Protein AF-A0A957WLH5-F1 (afdb_monomer)

Structure (mmCIF, N/CA/C/O backbone):
data_AF-A0A957WLH5-F1
#
_entry.id   AF-A0A957WLH5-F1
#
loop_
_atom_site.group_PDB
_atom_site.id
_atom_site.type_symbol
_atom_site.label_atom_id
_atom_site.label_alt_id
_atom_site.label_comp_id
_atom_site.label_asym_id
_atom_site.label_entity_id
_atom_site.label_seq_id
_atom_site.pdbx_PDB_ins_code
_atom_site.Cartn_x
_atom_site.Cartn_y
_atom_site.Cartn_z
_atom_site.occupancy
_atom_site.B_iso_or_equiv
_atom_site.auth_seq_id
_atom_site.auth_comp_id
_atom_site.auth_asym_id
_atom_site.auth_atom_id
_atom_site.pdbx_PDB_model_num
ATOM 1 N N . MET A 1 1 ? 1.196 5.507 17.924 1.00 69.44 1 MET A N 1
ATOM 2 C CA . MET A 1 1 ? 1.399 4.732 16.680 1.00 69.44 1 MET A CA 1
ATOM 3 C C . MET A 1 1 ? 1.926 5.670 15.609 1.00 69.44 1 MET A C 1
ATOM 5 O O . MET A 1 1 ? 1.582 6.846 15.639 1.00 69.44 1 MET A O 1
ATOM 9 N N . GLY A 1 2 ? 2.815 5.184 14.744 1.00 85.69 2 GLY A N 1
ATOM 10 C CA . GLY A 1 2 ? 3.390 5.972 13.653 1.00 85.69 2 GLY A CA 1
ATOM 11 C C . GLY A 1 2 ? 2.556 5.851 12.373 1.00 85.69 2 GLY A C 1
ATOM 12 O O . GLY A 1 2 ? 1.655 5.017 12.308 1.00 85.69 2 GLY A O 1
ATOM 13 N N . PRO A 1 3 ? 2.863 6.629 11.320 1.00 84.00 3 PRO A N 1
ATOM 14 C CA . PRO A 1 3 ? 2.090 6.629 10.076 1.00 84.00 3 PRO A CA 1
ATOM 15 C C . PRO A 1 3 ? 1.964 5.248 9.422 1.00 84.00 3 PRO A C 1
ATOM 17 O O . PRO A 1 3 ? 0.935 4.970 8.815 1.00 84.00 3 PRO A O 1
ATOM 20 N N . LEU A 1 4 ? 2.984 4.396 9.573 1.00 89.88 4 LEU A N 1
ATOM 21 C CA . LEU A 1 4 ? 3.038 3.044 9.010 1.00 89.88 4 LEU A CA 1
ATOM 22 C C . LEU A 1 4 ? 2.363 1.979 9.880 1.00 89.88 4 LEU A C 1
ATOM 24 O O . LEU A 1 4 ? 2.155 0.874 9.403 1.00 89.88 4 LEU A O 1
ATOM 28 N N . THR A 1 5 ? 2.044 2.275 11.140 1.00 91.12 5 THR A N 1
ATOM 29 C CA . THR A 1 5 ? 1.397 1.310 12.045 1.00 91.12 5 THR A CA 1
ATOM 30 C C . THR A 1 5 ? -0.047 1.665 12.344 1.00 91.12 5 THR A C 1
ATOM 32 O O . THR A 1 5 ? -0.794 0.823 12.803 1.00 91.12 5 THR A O 1
ATOM 35 N N . THR A 1 6 ? -0.483 2.883 12.038 1.00 92.06 6 THR A N 1
ATOM 36 C CA . THR A 1 6 ? -1.883 3.274 12.199 1.00 92.06 6 THR A CA 1
ATOM 37 C C . THR A 1 6 ? -2.741 2.760 11.026 1.00 92.06 6 THR A C 1
ATOM 39 O O . THR A 1 6 ? -2.425 3.085 9.872 1.00 92.06 6 THR A O 1
ATOM 42 N N . PRO A 1 7 ? -3.852 2.036 11.281 1.00 93.06 7 PRO A N 1
ATOM 43 C CA . PRO A 1 7 ? -4.763 1.577 10.233 1.00 93.06 7 PRO A CA 1
ATOM 44 C C . PRO A 1 7 ? -5.268 2.735 9.360 1.00 93.06 7 PRO A C 1
ATOM 46 O O . PRO A 1 7 ? -5.692 3.769 9.885 1.00 93.06 7 PRO A O 1
ATOM 49 N N . PRO A 1 8 ? -5.232 2.623 8.024 1.00 92.88 8 PRO A N 1
ATOM 50 C CA . PRO A 1 8 ? -5.786 3.640 7.132 1.00 92.88 8 PRO A CA 1
ATOM 51 C C . PRO A 1 8 ? -7.246 4.019 7.435 1.00 92.88 8 PRO A C 1
ATOM 53 O O . PRO A 1 8 ? -7.596 5.196 7.304 1.00 92.88 8 PRO A O 1
ATOM 56 N N . SER A 1 9 ? -8.067 3.087 7.933 1.00 92.62 9 SER A N 1
ATOM 57 C CA . SER A 1 9 ? -9.459 3.371 8.314 1.00 92.62 9 SER A CA 1
ATOM 58 C C . SER A 1 9 ? -9.629 4.358 9.453 1.00 92.62 9 SER A C 1
ATOM 60 O O . SER A 1 9 ? -10.616 5.097 9.480 1.00 92.62 9 SER A O 1
ATOM 62 N N . THR A 1 10 ? -8.648 4.483 10.346 1.00 90.88 10 THR A N 1
ATOM 63 C CA . THR A 1 10 ? -8.688 5.507 11.398 1.00 90.88 10 THR A CA 1
ATOM 64 C C . THR A 1 10 ? -8.330 6.897 10.874 1.00 90.88 10 THR A C 1
ATOM 66 O O . THR A 1 10 ? -8.537 7.882 11.575 1.00 90.88 10 THR A O 1
ATOM 69 N N . ARG A 1 11 ? -7.799 6.994 9.649 1.00 89.88 11 ARG A N 1
ATOM 70 C CA . ARG A 1 11 ? -7.468 8.250 8.957 1.00 89.88 11 ARG A CA 1
ATOM 71 C C . ARG A 1 11 ? -8.524 8.653 7.920 1.00 89.88 11 ARG A C 1
ATOM 73 O O . ARG A 1 11 ? -8.288 9.570 7.145 1.00 89.88 11 ARG A O 1
ATOM 80 N N . GLY A 1 12 ? -9.678 7.979 7.903 1.00 91.69 12 GLY A N 1
ATOM 81 C CA . GLY A 1 12 ? -10.789 8.270 6.990 1.00 91.69 12 GLY A CA 1
ATOM 82 C C . GLY A 1 12 ? -10.734 7.536 5.646 1.00 91.69 12 GLY A C 1
ATOM 83 O O . GLY A 1 12 ? -11.603 7.762 4.809 1.00 91.69 12 GLY A O 1
ATOM 84 N N . ILE A 1 13 ? -9.761 6.643 5.431 1.00 93.81 13 ILE A N 1
ATOM 85 C CA . ILE A 1 13 ? -9.701 5.804 4.225 1.00 93.81 13 ILE A CA 1
ATOM 86 C C . ILE A 1 13 ? -10.566 4.562 4.456 1.00 93.81 13 ILE A C 1
ATOM 88 O O . ILE A 1 13 ? -10.276 3.795 5.364 1.00 93.81 13 ILE A O 1
ATOM 92 N N . PRO A 1 14 ? -11.616 4.297 3.671 1.00 95.56 14 PRO A N 1
ATOM 93 C CA . PRO A 1 14 ? -12.464 3.140 3.925 1.00 95.56 14 PRO A CA 1
ATOM 94 C C . PRO A 1 14 ? -11.683 1.823 3.771 1.00 95.56 14 PRO A C 1
ATOM 96 O O . PRO A 1 14 ? -10.903 1.660 2.833 1.00 95.56 14 PRO A O 1
ATOM 99 N N . SER A 1 15 ? -11.933 0.861 4.665 1.00 94.62 15 SER A N 1
ATOM 100 C CA . SER A 1 15 ? -11.184 -0.405 4.734 1.00 94.62 15 SER A CA 1
ATOM 101 C C . SER A 1 15 ? -11.222 -1.206 3.429 1.00 94.62 15 SER A C 1
ATOM 103 O O . SER A 1 15 ? -10.214 -1.786 3.030 1.00 94.62 15 SER A O 1
ATOM 105 N N . TRP A 1 16 ? -12.346 -1.184 2.704 1.00 95.75 16 TRP A N 1
ATOM 106 C CA . TRP A 1 16 ? -12.454 -1.829 1.391 1.00 95.75 16 TRP A CA 1
ATOM 107 C C . TRP A 1 16 ? -11.463 -1.248 0.372 1.00 95.75 16 TRP A C 1
ATOM 109 O O . TRP A 1 16 ? -10.892 -2.003 -0.412 1.00 95.75 16 TRP A O 1
ATOM 119 N N . ALA A 1 17 ? -11.217 0.067 0.401 1.00 96.44 17 ALA A N 1
ATOM 120 C CA . ALA A 1 17 ? -10.273 0.717 -0.504 1.00 96.44 17 ALA A CA 1
ATOM 121 C C . ALA A 1 17 ? -8.833 0.360 -0.128 1.00 96.44 17 ALA A C 1
ATOM 123 O O . ALA A 1 17 ? -8.003 0.140 -1.005 1.00 96.44 17 ALA A O 1
ATOM 124 N N . THR A 1 18 ? -8.549 0.232 1.171 1.00 96.44 18 THR A N 1
ATOM 125 C CA . THR A 1 18 ? -7.256 -0.258 1.660 1.00 96.44 18 THR A CA 1
ATOM 126 C C . THR A 1 18 ? -6.971 -1.677 1.176 1.00 96.44 18 THR A C 1
ATOM 128 O O . THR A 1 18 ? -5.889 -1.935 0.657 1.00 96.44 18 THR A O 1
ATOM 131 N N . TYR A 1 19 ? -7.941 -2.588 1.282 1.00 97.38 19 TYR A N 1
ATOM 132 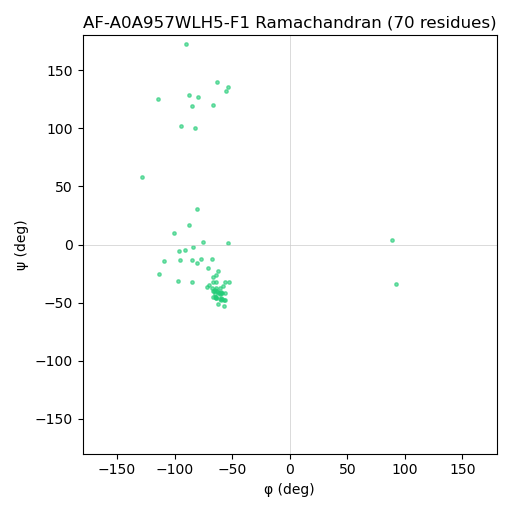C CA . TYR A 1 19 ? -7.774 -3.957 0.791 1.00 97.38 19 TYR A CA 1
ATOM 133 C C . TYR A 1 19 ? -7.659 -4.023 -0.732 1.00 97.38 19 TYR A C 1
ATOM 135 O O . TYR A 1 19 ? -6.811 -4.755 -1.236 1.00 97.38 19 TYR A O 1
ATOM 143 N N . LEU A 1 20 ? -8.447 -3.231 -1.466 1.00 97.50 20 LEU A N 1
ATOM 144 C CA . LEU A 1 20 ? -8.320 -3.122 -2.920 1.00 97.50 20 LEU A CA 1
ATOM 145 C C . LEU A 1 20 ? -6.897 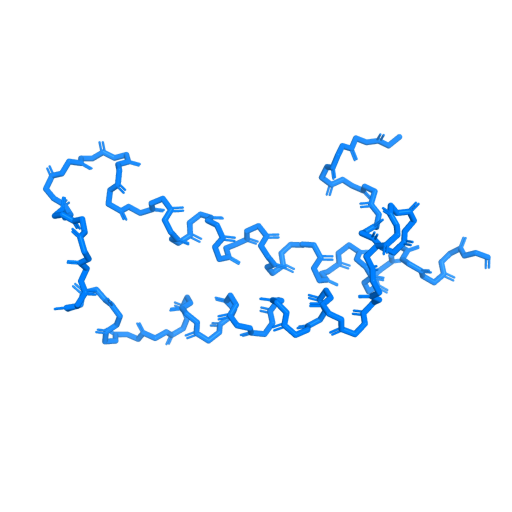-2.695 -3.312 1.00 97.50 20 LEU A C 1
ATOM 147 O O . LEU A 1 20 ? -6.275 -3.328 -4.159 1.00 97.50 20 LEU A O 1
ATOM 151 N N . ALA A 1 21 ? -6.363 -1.658 -2.663 1.00 96.38 21 ALA A N 1
ATOM 152 C CA . ALA A 1 21 ? -5.022 -1.158 -2.943 1.00 96.38 21 ALA A CA 1
ATOM 153 C C . ALA A 1 21 ? -3.933 -2.188 -2.598 1.00 96.38 21 ALA A C 1
ATOM 155 O O . ALA A 1 21 ? -2.986 -2.356 -3.364 1.00 96.38 21 ALA A O 1
ATOM 156 N N . ALA A 1 22 ? -4.091 -2.929 -1.497 1.00 96.94 22 ALA A N 1
ATOM 157 C CA . ALA A 1 22 ? -3.189 -4.021 -1.134 1.00 96.94 22 ALA A CA 1
ATOM 158 C C . ALA A 1 22 ? -3.190 -5.150 -2.179 1.00 96.94 22 ALA A C 1
ATOM 160 O O . ALA A 1 22 ? -2.128 -5.656 -2.534 1.00 96.94 22 ALA A O 1
ATOM 161 N N . VAL A 1 23 ? -4.360 -5.514 -2.716 1.00 96.12 23 VAL A N 1
ATOM 162 C CA . VAL A 1 23 ? -4.473 -6.504 -3.800 1.00 96.12 23 VAL A CA 1
ATOM 163 C C . VAL A 1 23 ? -3.808 -5.998 -5.079 1.00 96.12 23 VAL A C 1
ATOM 165 O O . VAL A 1 23 ? -3.082 -6.758 -5.712 1.00 96.12 23 VAL A O 1
ATOM 168 N N . VAL A 1 24 ? -3.991 -4.724 -5.441 1.00 93.25 24 VAL A N 1
ATOM 169 C CA . VAL A 1 24 ? -3.303 -4.115 -6.594 1.00 93.25 24 VAL A CA 1
ATOM 170 C C . VAL A 1 24 ? -1.786 -4.173 -6.417 1.00 93.25 24 VAL A C 1
ATOM 172 O O . VAL A 1 24 ? -1.095 -4.612 -7.332 1.00 93.25 24 VAL A O 1
ATOM 175 N N . GLY A 1 25 ? -1.272 -3.810 -5.237 1.00 92.31 25 GLY A N 1
ATOM 176 C CA . GLY A 1 25 ? 0.154 -3.924 -4.921 1.00 92.31 25 GLY A CA 1
ATOM 177 C C . GLY A 1 25 ? 0.665 -5.364 -5.019 1.00 92.31 25 GLY A C 1
ATOM 178 O O . GLY A 1 25 ? 1.717 -5.603 -5.600 1.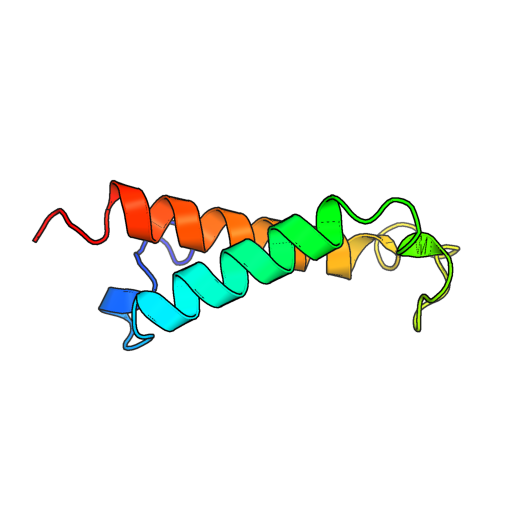00 92.31 25 GLY A O 1
ATOM 179 N N . MET A 1 26 ? -0.107 -6.340 -4.531 1.00 92.56 26 MET A N 1
ATOM 180 C CA . MET A 1 26 ? 0.241 -7.761 -4.634 1.00 92.56 26 MET A CA 1
ATOM 181 C C . MET A 1 26 ? 0.288 -8.236 -6.089 1.00 92.56 26 MET A C 1
ATOM 183 O O . MET A 1 26 ? 1.233 -8.911 -6.478 1.00 92.56 26 MET A O 1
ATOM 187 N N . VAL A 1 27 ? -0.710 -7.879 -6.903 1.00 90.38 27 VAL A N 1
ATOM 188 C CA . VAL A 1 27 ? -0.743 -8.227 -8.333 1.00 90.38 27 VAL A CA 1
ATOM 189 C C . VAL A 1 27 ? 0.421 -7.578 -9.077 1.00 90.38 27 VAL A C 1
ATOM 191 O O . VAL A 1 27 ? 1.026 -8.233 -9.918 1.00 90.38 27 VAL A O 1
ATOM 194 N N . TYR A 1 28 ? 0.751 -6.326 -8.752 1.00 85.12 28 TYR A N 1
ATOM 195 C CA . TYR A 1 28 ? 1.886 -5.608 -9.325 1.00 85.12 28 TYR A CA 1
ATOM 196 C C . TYR A 1 28 ? 3.215 -6.302 -8.985 1.00 85.12 28 TYR A C 1
ATOM 198 O O . TYR A 1 28 ? 3.966 -6.644 -9.891 1.00 85.12 28 TYR A O 1
ATOM 206 N N . LEU A 1 29 ? 3.457 -6.611 -7.705 1.00 85.56 29 LEU A N 1
ATOM 207 C CA . LEU A 1 29 ? 4.693 -7.257 -7.245 1.00 85.56 29 LEU A CA 1
ATOM 208 C C . LEU A 1 29 ? 4.835 -8.701 -7.760 1.00 85.56 29 LEU A C 1
ATOM 210 O O . LEU A 1 29 ? 5.938 -9.188 -7.985 1.00 85.56 29 LEU A O 1
ATOM 214 N N . LEU A 1 30 ? 3.712 -9.402 -7.940 1.00 84.81 30 LEU A N 1
ATOM 215 C CA . LEU A 1 30 ? 3.679 -10.753 -8.498 1.00 84.81 30 LEU A CA 1
ATOM 216 C C . LEU A 1 30 ? 3.673 -10.779 -10.026 1.00 84.81 30 LEU A C 1
ATOM 218 O O . LEU A 1 30 ? 3.638 -11.875 -10.577 1.00 84.81 30 LEU A O 1
ATOM 222 N N . ASN A 1 31 ? 3.657 -9.637 -10.718 1.00 80.88 31 ASN A N 1
ATOM 223 C CA . ASN A 1 31 ? 3.643 -9.613 -12.173 1.00 80.88 31 ASN A CA 1
ATOM 224 C C . ASN A 1 31 ? 5.071 -9.790 -12.725 1.00 80.88 31 ASN A C 1
ATOM 226 O O . ASN A 1 31 ? 5.796 -8.803 -12.848 1.00 80.88 31 ASN A O 1
ATOM 230 N N . PRO A 1 32 ? 5.471 -10.998 -13.174 1.00 59.38 32 PRO A N 1
ATOM 231 C CA . PRO A 1 32 ? 6.820 -11.228 -13.691 1.00 59.38 32 PRO A CA 1
ATOM 232 C C . PRO A 1 32 ? 7.080 -10.494 -15.017 1.00 59.38 32 PRO A C 1
ATOM 234 O O . PRO A 1 32 ? 8.216 -10.429 -15.469 1.00 59.38 32 PRO A O 1
ATOM 237 N N . THR A 1 33 ? 6.030 -9.973 -15.665 1.00 59.97 33 THR A N 1
ATOM 238 C CA . THR A 1 33 ? 6.115 -9.207 -16.919 1.00 59.97 33 THR A CA 1
ATOM 239 C C . THR A 1 33 ? 6.131 -7.688 -16.701 1.00 59.97 33 THR A C 1
ATOM 241 O O . THR A 1 33 ? 6.303 -6.945 -17.664 1.00 59.97 33 THR A O 1
ATOM 244 N N . GLY A 1 34 ? 5.959 -7.223 -15.455 1.00 57.12 34 GLY A N 1
ATOM 245 C CA . GLY A 1 34 ? 5.797 -5.809 -15.093 1.00 57.12 34 GLY A CA 1
ATOM 246 C C . GLY A 1 34 ? 7.030 -4.933 -15.322 1.00 57.12 34 GLY A C 1
ATOM 247 O O . GLY A 1 34 ? 6.854 -3.771 -15.665 1.00 57.12 34 GLY A O 1
ATOM 248 N N . GLY A 1 35 ? 8.239 -5.504 -15.269 1.00 54.84 35 GLY A N 1
ATOM 249 C CA . GLY A 1 35 ? 9.490 -4.785 -15.567 1.00 54.84 35 GLY A CA 1
ATOM 250 C C . GLY A 1 35 ? 9.747 -4.514 -17.059 1.00 54.84 35 GLY A C 1
ATOM 251 O O . GLY A 1 35 ? 10.792 -4.005 -17.441 1.00 54.84 35 GLY A O 1
ATOM 252 N N . LEU A 1 36 ? 8.824 -4.891 -17.958 1.00 51.88 36 LEU A N 1
ATOM 253 C CA . LEU A 1 36 ? 8.974 -4.669 -19.407 1.00 51.88 36 LEU A CA 1
ATOM 254 C C . LEU A 1 36 ? 8.283 -3.390 -19.910 1.00 51.88 36 LEU A C 1
ATOM 256 O O . LEU A 1 36 ? 8.531 -2.977 -21.043 1.00 51.88 36 LEU A O 1
ATOM 260 N N . ILE A 1 37 ? 7.410 -2.772 -19.107 1.00 54.06 37 ILE A N 1
ATOM 261 C CA . ILE A 1 37 ? 6.679 -1.542 -19.461 1.00 54.06 37 ILE A CA 1
ATOM 262 C C . ILE A 1 37 ? 6.869 -0.519 -18.340 1.00 54.06 37 ILE A C 1
ATOM 264 O O . ILE A 1 37 ? 5.918 -0.057 -17.712 1.00 54.06 37 ILE A O 1
ATOM 268 N N . GLU A 1 38 ? 8.118 -0.179 -18.060 1.00 62.16 38 GLU A N 1
ATOM 269 C CA . GLU A 1 38 ? 8.429 0.860 -17.090 1.00 62.16 38 GLU A CA 1
ATOM 270 C C . GLU A 1 38 ? 8.449 2.229 -17.770 1.00 62.16 38 GLU A C 1
ATOM 272 O O . GLU A 1 38 ? 9.096 2.452 -18.794 1.00 62.16 38 GLU A O 1
ATOM 277 N N . ILE A 1 39 ? 7.712 3.175 -17.189 1.00 57.16 39 ILE A N 1
ATOM 278 C CA . ILE A 1 39 ? 7.725 4.589 -17.595 1.00 57.16 39 ILE A CA 1
ATOM 279 C C . ILE A 1 39 ? 9.062 5.246 -17.196 1.00 57.16 39 ILE A C 1
ATOM 281 O O . ILE A 1 39 ? 9.451 6.273 -17.756 1.00 57.16 39 ILE A O 1
ATOM 285 N N . ILE A 1 40 ? 9.771 4.647 -16.235 1.00 61.34 40 ILE A N 1
ATOM 286 C CA . ILE A 1 40 ? 11.043 5.108 -15.690 1.00 61.34 40 ILE A CA 1
ATOM 287 C C . ILE A 1 40 ?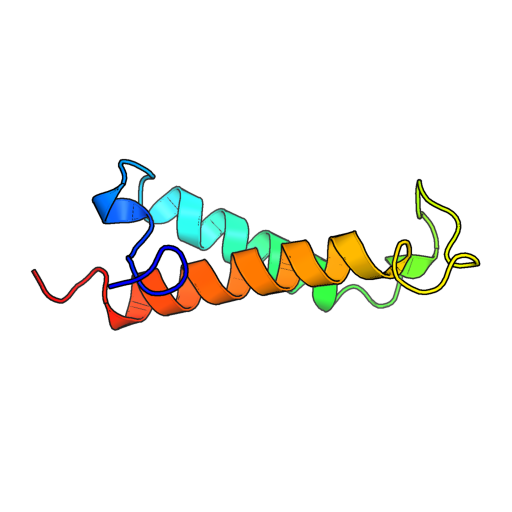 12.108 4.075 -16.062 1.00 61.34 40 ILE A C 1
ATOM 289 O O . ILE A 1 40 ? 11.937 2.913 -15.739 1.00 61.34 40 ILE A O 1
ATOM 293 N N . PRO A 1 41 ? 13.212 4.459 -16.718 1.00 54.28 41 PRO A N 1
ATOM 294 C CA . PRO A 1 41 ? 14.262 3.508 -17.042 1.00 54.28 41 PRO A CA 1
ATOM 295 C C . PRO A 1 41 ? 14.951 2.996 -15.770 1.00 54.28 41 PRO A C 1
ATOM 297 O O . PRO A 1 41 ? 15.618 3.761 -15.067 1.00 54.28 41 PRO A O 1
ATOM 300 N N . ASP A 1 42 ? 14.882 1.683 -15.568 1.00 61.00 42 ASP A N 1
ATOM 301 C CA . ASP A 1 42 ? 15.522 0.855 -14.532 1.00 61.00 42 ASP A CA 1
ATOM 302 C C . ASP A 1 42 ? 17.056 0.985 -14.379 1.00 61.00 42 ASP A C 1
ATOM 304 O O . ASP A 1 42 ? 17.706 0.331 -13.564 1.00 61.00 42 ASP A O 1
ATOM 308 N N . ILE A 1 43 ? 17.681 1.858 -15.168 1.00 57.91 43 ILE A N 1
ATOM 309 C CA . ILE A 1 43 ? 19.132 2.072 -15.222 1.00 57.91 43 ILE A CA 1
ATOM 310 C C . ILE A 1 43 ? 19.617 2.971 -14.071 1.00 57.91 43 ILE A C 1
ATOM 312 O O . ILE A 1 43 ? 20.815 3.015 -13.783 1.00 57.91 43 ILE A O 1
ATOM 316 N N . ILE A 1 44 ? 18.712 3.685 -13.390 1.00 59.44 44 ILE A N 1
ATOM 317 C CA . ILE A 1 44 ? 19.056 4.510 -12.228 1.00 59.44 44 ILE A CA 1
ATOM 318 C C . ILE A 1 44 ? 18.817 3.688 -10.953 1.00 59.44 44 ILE A C 1
ATOM 320 O O . ILE A 1 44 ? 17.667 3.584 -10.508 1.00 59.44 44 ILE A O 1
ATOM 324 N N . PRO A 1 45 ? 19.871 3.131 -10.320 1.00 52.06 45 PRO A N 1
ATOM 325 C CA . PRO A 1 45 ? 19.716 2.467 -9.031 1.00 52.06 45 PRO A CA 1
ATOM 326 C C . PRO A 1 45 ? 19.037 3.432 -8.048 1.00 52.06 45 PRO A C 1
ATOM 328 O O . PRO A 1 45 ? 19.412 4.602 -7.997 1.00 52.06 45 PRO A O 1
ATOM 331 N N . ILE A 1 46 ? 18.053 2.932 -7.283 1.00 60.00 46 ILE A N 1
ATOM 332 C CA . ILE A 1 46 ? 17.141 3.650 -6.354 1.00 60.00 46 ILE A CA 1
ATOM 333 C C . ILE A 1 46 ? 15.810 4.110 -6.983 1.00 60.00 46 ILE A C 1
ATOM 335 O O . ILE A 1 46 ? 14.800 4.100 -6.283 1.00 60.00 46 ILE A O 1
ATOM 339 N N . VAL A 1 47 ? 15.773 4.491 -8.265 1.00 61.06 47 VAL A N 1
ATOM 340 C CA . VAL A 1 47 ? 14.564 5.072 -8.892 1.00 61.06 47 VAL A CA 1
ATOM 341 C C . VAL A 1 47 ? 13.743 4.030 -9.663 1.00 61.06 47 VAL A C 1
ATOM 343 O O . VAL A 1 47 ? 12.522 4.149 -9.664 1.00 61.06 47 VAL A O 1
ATOM 346 N N . GLY A 1 48 ? 14.394 3.005 -10.235 1.00 56.62 48 GLY A N 1
ATOM 347 C CA . GLY A 1 48 ? 13.736 1.886 -10.935 1.00 56.62 48 GLY A CA 1
ATOM 348 C C . GLY A 1 48 ? 12.722 1.133 -10.064 1.00 56.62 48 GLY A C 1
ATOM 349 O O . GLY A 1 48 ? 11.544 1.132 -10.368 1.00 56.62 48 GLY A O 1
ATOM 350 N N . ASN A 1 49 ? 13.123 0.681 -8.868 1.00 72.56 49 ASN A N 1
ATOM 351 C CA . ASN A 1 49 ? 12.269 -0.131 -7.974 1.00 72.56 49 ASN A CA 1
ATOM 352 C C . ASN A 1 49 ? 11.373 0.679 -7.010 1.00 72.56 49 ASN A C 1
ATOM 354 O O . ASN A 1 49 ? 10.947 0.180 -5.959 1.00 72.56 49 ASN A O 1
ATOM 358 N N . LEU A 1 50 ? 11.159 1.975 -7.258 1.00 80.12 50 LEU A N 1
ATOM 359 C CA . LEU A 1 50 ? 10.390 2.808 -6.325 1.00 80.12 50 LEU A CA 1
ATOM 360 C C . LEU A 1 50 ? 8.902 2.439 -6.334 1.00 80.12 50 LEU A C 1
ATOM 362 O O . LEU A 1 50 ? 8.238 2.484 -5.297 1.00 80.12 50 LEU A O 1
ATOM 366 N N . ASP A 1 51 ? 8.382 2.067 -7.494 1.00 79.56 51 ASP A N 1
ATOM 367 C CA . ASP A 1 51 ? 7.024 1.571 -7.676 1.00 79.56 51 ASP A CA 1
ATOM 368 C C . ASP A 1 51 ? 6.806 0.201 -7.015 1.00 79.56 51 ASP A C 1
ATOM 370 O O . ASP A 1 51 ? 5.780 0.019 -6.356 1.00 79.56 51 ASP A O 1
ATOM 374 N N . GLU A 1 52 ? 7.790 -0.702 -7.040 1.00 85.75 52 GLU A N 1
ATOM 375 C CA . GLU A 1 52 ? 7.791 -1.918 -6.212 1.00 85.75 52 GLU A CA 1
ATOM 376 C C . GLU A 1 52 ? 7.711 -1.577 -4.714 1.00 85.75 52 GLU A C 1
ATOM 378 O O . GLU A 1 52 ? 6.941 -2.180 -3.959 1.00 85.75 52 GLU A O 1
ATOM 383 N N . GLY A 1 53 ? 8.455 -0.557 -4.274 1.00 88.69 53 GLY A N 1
ATOM 384 C CA . GLY A 1 53 ? 8.391 -0.042 -2.907 1.00 88.69 53 GLY A CA 1
ATOM 385 C C . GLY A 1 53 ? 7.001 0.488 -2.539 1.00 88.69 53 GLY A C 1
ATOM 386 O O . GLY A 1 53 ? 6.487 0.198 -1.455 1.00 88.69 53 GLY A O 1
ATOM 387 N N . VAL A 1 54 ? 6.352 1.220 -3.450 1.00 90.75 54 VAL A N 1
ATOM 388 C CA . VAL A 1 54 ? 4.968 1.687 -3.275 1.00 90.75 54 VAL A CA 1
ATOM 389 C C . VAL A 1 54 ? 4.008 0.502 -3.200 1.00 90.75 54 VAL A C 1
ATOM 391 O O . VAL A 1 54 ? 3.185 0.453 -2.284 1.00 90.75 54 VAL A O 1
ATOM 394 N N . ALA A 1 55 ? 4.135 -0.477 -4.097 1.00 91.75 55 ALA A N 1
ATOM 395 C CA . ALA A 1 55 ? 3.334 -1.695 -4.075 1.00 91.75 55 ALA A CA 1
ATOM 396 C C . ALA A 1 55 ? 3.473 -2.429 -2.732 1.00 91.75 55 ALA A C 1
ATOM 398 O O . ALA A 1 55 ? 2.469 -2.828 -2.135 1.00 91.75 55 ALA A O 1
ATOM 399 N N . MET A 1 56 ? 4.690 -2.505 -2.188 1.00 93.31 56 MET A N 1
ATOM 400 C CA . MET A 1 56 ? 4.941 -3.111 -0.883 1.00 93.31 56 MET A CA 1
ATOM 401 C C . MET A 1 56 ? 4.289 -2.332 0.267 1.00 93.31 56 MET A C 1
ATOM 403 O O . MET A 1 56 ? 3.710 -2.933 1.174 1.00 93.31 56 MET A O 1
ATOM 407 N N . VAL A 1 57 ? 4.311 -0.995 0.224 1.00 95.12 57 VAL A N 1
ATOM 408 C CA . VAL A 1 57 ? 3.617 -0.145 1.209 1.00 95.12 57 VAL A CA 1
ATOM 409 C C . VAL A 1 57 ? 2.097 -0.335 1.145 1.00 95.12 57 VAL A C 1
ATOM 411 O O . VAL A 1 57 ? 1.440 -0.361 2.189 1.00 95.12 57 VAL A O 1
ATOM 414 N N . LEU A 1 58 ? 1.521 -0.508 -0.048 1.00 95.88 58 LEU A N 1
ATOM 415 C CA . LEU A 1 58 ? 0.090 -0.792 -0.199 1.00 95.88 58 LEU A CA 1
ATOM 416 C C . LEU A 1 58 ? -0.284 -2.139 0.430 1.00 95.88 58 LEU A C 1
ATOM 418 O O . LEU A 1 58 ? -1.257 -2.213 1.185 1.00 95.88 58 LEU A O 1
ATOM 422 N N . ILE A 1 59 ? 0.514 -3.182 0.180 1.00 97.00 59 ILE A N 1
ATOM 423 C CA . ILE A 1 59 ? 0.343 -4.499 0.811 1.00 97.00 59 ILE A CA 1
ATOM 424 C C . ILE A 1 59 ? 0.448 -4.370 2.335 1.00 97.00 59 ILE A C 1
ATOM 426 O O . ILE A 1 59 ?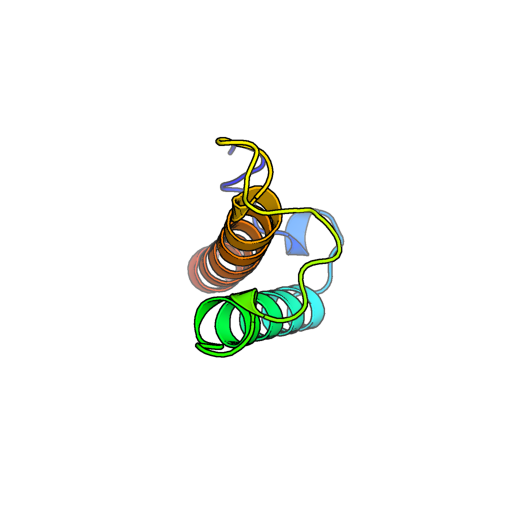 -0.421 -4.853 3.065 1.00 97.00 59 ILE A O 1
ATOM 430 N N . TRP A 1 60 ? 1.475 -3.667 2.822 1.00 97.44 60 TRP A N 1
ATOM 431 C CA . TRP A 1 60 ? 1.704 -3.437 4.247 1.00 97.44 60 TRP A CA 1
ATOM 432 C C . TRP A 1 60 ? 0.498 -2.787 4.930 1.00 97.44 60 TRP A C 1
ATOM 434 O O . TRP A 1 60 ? 0.033 -3.270 5.963 1.00 97.44 60 TRP A O 1
ATOM 444 N N . TYR A 1 61 ? -0.068 -1.734 4.339 1.00 97.19 61 TYR A N 1
ATOM 445 C CA . TYR A 1 61 ? -1.253 -1.086 4.895 1.00 97.19 61 TYR A CA 1
ATOM 446 C C . TYR A 1 61 ? -2.490 -1.989 4.916 1.00 97.19 61 TYR A C 1
ATOM 448 O O . TYR A 1 61 ? -3.279 -1.894 5.856 1.00 97.19 61 TYR A O 1
ATOM 456 N N . GLY A 1 62 ? -2.639 -2.896 3.947 1.00 96.88 62 GLY A N 1
ATOM 457 C CA . GLY A 1 62 ? -3.663 -3.942 3.990 1.00 96.88 62 GLY A CA 1
ATOM 458 C C . GLY A 1 62 ? -3.503 -4.878 5.190 1.00 96.88 62 GLY A C 1
ATOM 459 O O . GLY A 1 62 ? -4.487 -5.192 5.862 1.00 96.88 62 GLY A O 1
ATOM 460 N N . LEU A 1 63 ? -2.268 -5.278 5.508 1.00 96.69 63 LEU A N 1
ATOM 461 C CA . LEU A 1 63 ? -1.970 -6.111 6.678 1.00 96.69 63 LEU A CA 1
ATOM 462 C C . LEU A 1 63 ? -2.242 -5.368 7.989 1.00 96.69 63 LEU A C 1
ATOM 464 O O . LEU A 1 63 ? -2.886 -5.917 8.882 1.00 96.69 63 LEU A O 1
ATOM 468 N N . VAL A 1 64 ? -1.807 -4.111 8.097 1.00 96.31 64 VAL A N 1
ATOM 469 C CA . VAL A 1 64 ? -2.089 -3.269 9.270 1.00 96.31 64 VAL A CA 1
ATOM 470 C C . VAL A 1 64 ? -3.597 -3.121 9.469 1.00 96.31 64 VAL A C 1
ATOM 472 O O . VAL A 1 64 ? -4.096 -3.343 10.569 1.00 96.31 64 VAL A O 1
ATOM 475 N N . GLU A 1 65 ? -4.353 -2.827 8.409 1.00 95.69 65 GLU A N 1
ATOM 476 C CA . GLU A 1 65 ? -5.815 -2.747 8.479 1.00 95.69 65 GLU A CA 1
ATOM 477 C C . GLU A 1 65 ? -6.439 -4.079 8.928 1.00 95.69 65 GLU A C 1
ATOM 479 O O . GLU A 1 65 ? -7.345 -4.098 9.758 1.00 95.69 65 GLU A O 1
ATOM 484 N N . PHE A 1 66 ? -5.927 -5.213 8.443 1.00 95.00 66 PHE A N 1
ATOM 485 C CA . PHE A 1 66 ? -6.401 -6.544 8.829 1.00 95.00 66 PHE A CA 1
ATOM 486 C C . PHE A 1 66 ? -6.160 -6.880 10.312 1.00 95.00 66 PHE A C 1
ATOM 488 O O . PHE A 1 66 ? -7.060 -7.397 10.985 1.00 95.00 66 PHE A O 1
ATOM 495 N N . PHE A 1 67 ? -4.961 -6.597 10.830 1.00 94.25 67 PHE A N 1
ATOM 496 C CA . PHE A 1 67 ? -4.576 -6.953 12.199 1.00 94.25 67 PHE A CA 1
ATOM 497 C C . PHE A 1 67 ? -5.007 -5.9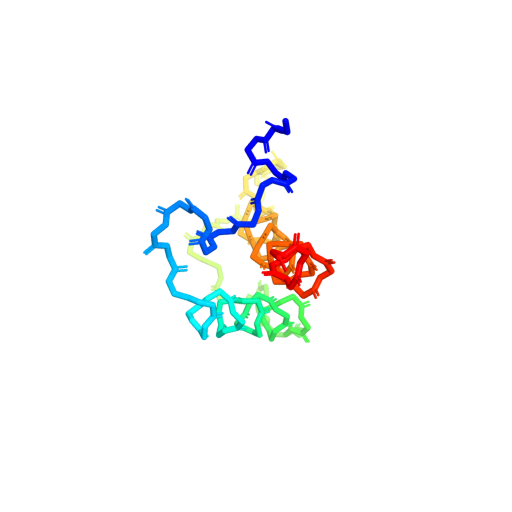25 13.247 1.00 94.25 67 PHE A C 1
ATOM 499 O O . PHE A 1 67 ? -5.290 -6.295 14.389 1.00 94.25 67 PHE A O 1
ATOM 506 N N . GLU A 1 68 ? -5.047 -4.645 12.890 1.00 91.94 68 GLU A N 1
ATOM 507 C CA . GLU A 1 68 ? -5.267 -3.549 13.834 1.00 91.94 68 GLU A CA 1
ATOM 508 C C . GLU A 1 68 ? -6.592 -2.810 13.617 1.00 91.94 68 GLU A C 1
ATOM 510 O O . GLU A 1 68 ? -7.155 -2.310 14.588 1.00 91.94 68 GLU A O 1
ATOM 515 N N . GLY A 1 69 ? -7.166 -2.817 12.408 1.00 84.38 69 GLY A N 1
ATOM 516 C CA . GLY A 1 69 ? -8.437 -2.136 12.115 1.00 84.38 69 GLY A CA 1
ATOM 517 C C . GLY A 1 69 ? -9.641 -2.678 12.900 1.00 84.38 69 GLY A C 1
ATOM 518 O O . GLY A 1 69 ? -10.610 -1.956 13.135 1.00 84.38 69 GLY A O 1
ATOM 519 N N . ARG A 1 70 ? -9.566 -3.933 13.373 1.00 73.75 70 ARG A N 1
ATOM 5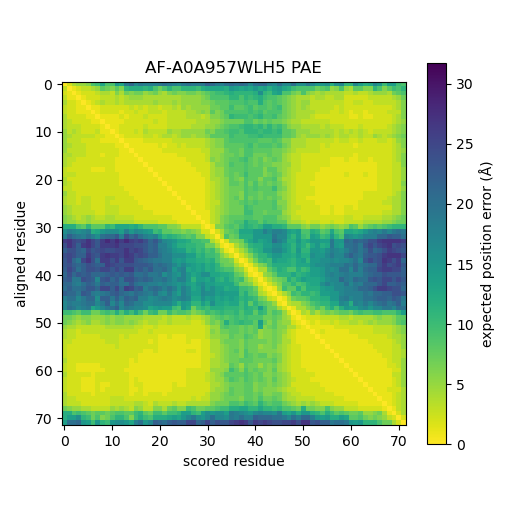20 C CA . ARG A 1 70 ? -10.606 -4.586 14.192 1.00 73.75 70 ARG A CA 1
ATOM 521 C C . ARG A 1 70 ? -10.437 -4.420 15.704 1.00 73.75 70 ARG A C 1
ATOM 523 O O . ARG A 1 70 ? -11.315 -4.856 16.436 1.00 73.75 70 ARG A O 1
ATOM 530 N N . LYS A 1 71 ? -9.351 -3.810 16.193 1.00 67.62 71 LYS A N 1
ATOM 531 C CA . LYS A 1 71 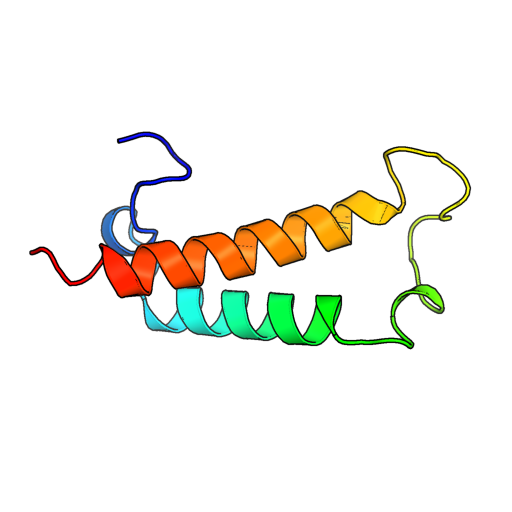? -9.100 -3.620 17.638 1.00 67.62 71 LYS A CA 1
ATOM 532 C C . LYS A 1 71 ? -9.864 -2.421 18.233 1.00 67.62 71 LYS A C 1
ATOM 534 O O . LYS A 1 71 ? -9.361 -1.777 19.151 1.00 67.62 71 LYS A O 1
ATOM 539 N N . LY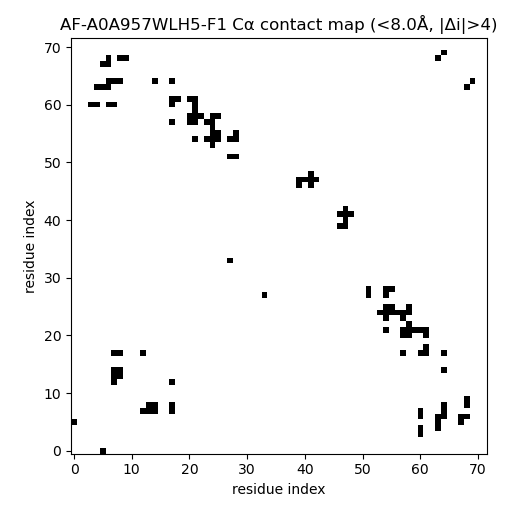S A 1 72 ? -11.040 -2.104 17.686 1.00 55.66 72 LYS A N 1
ATOM 540 C CA . LYS A 1 72 ? -11.966 -1.126 18.268 1.00 55.66 72 LYS A CA 1
ATOM 541 C C . LYS A 1 72 ? -12.813 -1.773 19.351 1.00 55.66 72 LYS A C 1
ATOM 543 O O . LYS A 1 72 ? -13.264 -2.915 19.117 1.00 55.66 72 LYS A O 1
#

Radius of gyration: 14.11 Å; Cα contacts (8 Å, |Δi|>4): 66; chains: 1; bounding box: 32×20×38 Å

Mean predicted aligned error: 7.29 Å

pLDDT: mean 82.2, std 15.65, range [51.88, 97.5]

Sequence (72 aa):
MGPLTTPPSTRGIPSWATYLAAVVGMVYLLNPTGGLIEIIPDIIPIVGNLDEGVAMVLIWYGLVEFFEGRKK

Nearest PDB structures (foldseek):
  4v6u-assembly1_BW  TM=4.912E-01  e=4.755E+00  Pyrococcus furiosus DSM 3638

Secondary structure (DSSP, 8-state):
--TTTS-GGGGT--HHHHHHHHHHHHHHHT-TTGGGS-SS-TTSTTTTTHHHHHHHHHHHHHHHHHHHTT--

Foldseek 3Di:
DDPLQDAVVVVVDDLVVLLVLLVVLVCCLPPPCNLVDDPDDPPDPPPSCVSNVVSVSSVSSNVSCVPPVPVD

Solvent-accessible surface area (backbone atoms only — not comparable to full-atom values): 4205 Å² total; per-residue (Å²): 128,52,86,87,64,49,29,51,52,83,74,75,41,55,60,69,58,42,46,50,44,13,51,51,15,48,54,54,72,69,36,90,67,52,85,76,72,59,96,56,72,67,84,42,87,81,64,41,61,44,62,57,51,49,23,50,51,31,33,50,45,27,50,34,32,67,73,51,58,69,76,117